Protein AF-0000000070113134 (afdb_homodimer)

Solvent-accessible surface area (backbone atoms only — not comparable to full-atom values): 7278 Å² total; per-residue (Å²): 117,47,38,68,56,41,44,49,52,46,63,71,45,51,70,32,18,60,77,35,36,65,60,32,48,50,53,51,51,52,50,53,51,46,46,34,52,31,25,38,74,59,45,91,53,44,31,56,34,28,47,35,53,54,54,55,74,74,57,76,61,56,75,68,76,82,125,117,50,38,68,56,40,42,47,52,44,63,72,44,50,69,32,18,62,79,35,37,67,59,32,48,51,52,51,52,52,51,54,51,48,47,34,52,31,25,38,74,58,44,91,53,45,31,57,34,29,46,35,53,53,53,55,74,72,55,74,59,55,75,67,74,82,126

Nearest PDB structures (foldseek):
  6m3q-assembly1_F  TM=5.899E-01  e=3.217E+00  Mus musculus
  3edu-assembly1_A  TM=6.170E-01  e=6.209E+00  Homo sapiens
  3kbt-assembly1_A  TM=6.368E-01  e=7.886E+00  Homo sapiens
  6m3p-assembly2_B  TM=6.156E-01  e=6.591E+00  Mus musculus
  3kbt-assembly2_B  TM=6.380E-01  e=8.371E+00  Homo sapiens

Sequence (134 aa):
MTPERARQVIALYAPTAQADPEAWHSVIDDLRKEALKAIEAGHEHPAELAAAVLEADAIPVAWTACAMTPERARQVIALYAPTAQADPEAWHSVIDDLRKEALKAIEAGHEHPAELAAAVLEADAIPVAWTACA

Secondary structure (DSSP, 8-state):
--HHHHHHHHHHHTTHHHH-HHHHHHHHHHHHHHHHHHHHTT-S-HHHHHHHHHGGGGS--------/--HHHHHHHHHHHTTHHHH-HHHHHHHHHHHHHHHHHHHHTT-S-HHHHHHHHHGGGGS--------

Structure (mmCIF, N/CA/C/O backbone):
data_AF-0000000070113134-model_v1
#
loop_
_entity.id
_entity.type
_entity.pdbx_description
1 polymer 'Uncharacterized protein'
#
loop_
_atom_site.group_PDB
_atom_site.id
_atom_site.type_symbol
_atom_site.label_atom_id
_atom_site.label_alt_id
_atom_site.label_comp_id
_atom_site.label_asym_id
_atom_site.label_entity_id
_atom_site.label_seq_id
_atom_site.pdbx_PDB_ins_code
_atom_site.Cartn_x
_atom_site.Cartn_y
_atom_site.Cartn_z
_atom_site.occupancy
_atom_site.B_iso_or_equiv
_atom_site.auth_seq_id
_atom_site.auth_comp_id
_atom_site.auth_asym_id
_atom_site.auth_atom_id
_atom_site.pdbx_PDB_model_num
ATOM 1 N N . MET A 1 1 ? 6.086 -0.934 -13.523 1 89.94 1 MET A N 1
ATOM 2 C CA . MET A 1 1 ? 6.965 -0.281 -12.555 1 89.94 1 MET A CA 1
ATOM 3 C C . MET A 1 1 ? 8.242 -1.088 -12.352 1 89.94 1 MET A C 1
ATOM 5 O O . MET A 1 1 ? 8.203 -2.318 -12.297 1 89.94 1 MET A O 1
ATOM 9 N N . THR A 1 2 ? 9.359 -0.346 -12.336 1 95.62 2 THR A N 1
ATOM 10 C CA . THR A 1 2 ? 10.656 -0.964 -12.07 1 95.62 2 THR A CA 1
ATOM 11 C C . THR A 1 2 ? 11.219 -0.489 -10.727 1 95.62 2 THR A C 1
ATOM 13 O O . THR A 1 2 ? 10.766 0.523 -10.188 1 95.62 2 THR A O 1
ATOM 16 N N . PRO A 1 3 ? 12.164 -1.341 -10.148 1 97.38 3 PRO A N 1
ATOM 17 C CA . PRO A 1 3 ? 12.812 -0.895 -8.914 1 97.38 3 PRO A CA 1
ATOM 18 C C . PRO A 1 3 ? 13.477 0.472 -9.062 1 97.38 3 PRO A C 1
ATOM 20 O O . PRO A 1 3 ? 13.422 1.292 -8.141 1 97.38 3 PRO A O 1
ATOM 23 N N . GLU A 1 4 ? 14.102 0.715 -10.219 1 97.12 4 GLU A N 1
ATOM 24 C CA . GLU A 1 4 ? 14.75 1.999 -10.461 1 97.12 4 GLU A CA 1
ATOM 25 C C . GLU A 1 4 ? 13.742 3.143 -10.445 1 97.12 4 GLU A C 1
ATOM 27 O O . GLU A 1 4 ? 14 4.195 -9.852 1 97.12 4 GLU A O 1
ATOM 32 N N . ARG A 1 5 ? 12.625 2.932 -11.07 1 97.12 5 ARG A N 1
ATOM 33 C CA . ARG A 1 5 ? 11.578 3.949 -11.078 1 97.12 5 ARG A CA 1
ATOM 34 C C . ARG A 1 5 ? 11.047 4.199 -9.672 1 97.12 5 ARG A C 1
ATOM 36 O O . ARG A 1 5 ? 10.805 5.348 -9.289 1 97.12 5 ARG A O 1
ATOM 43 N N . ALA A 1 6 ? 10.836 3.119 -8.898 1 97.56 6 ALA A N 1
ATOM 44 C CA . ALA A 1 6 ? 10.383 3.252 -7.516 1 97.56 6 ALA A CA 1
ATOM 45 C C . ALA A 1 6 ? 11.336 4.125 -6.711 1 97.56 6 ALA A C 1
ATOM 47 O O . ALA A 1 6 ? 10.906 5.043 -6.008 1 97.56 6 ALA A O 1
ATOM 48 N N . ARG A 1 7 ? 12.656 3.875 -6.855 1 97.06 7 ARG A N 1
ATOM 49 C CA . ARG A 1 7 ? 13.656 4.637 -6.113 1 97.06 7 ARG A CA 1
ATOM 50 C C . ARG A 1 7 ? 13.68 6.094 -6.566 1 97.06 7 ARG A C 1
ATOM 52 O O . ARG A 1 7 ? 13.891 7 -5.754 1 97.06 7 ARG A O 1
ATOM 59 N N . GLN A 1 8 ? 13.469 6.32 -7.809 1 97.56 8 GLN A N 1
ATOM 60 C CA . GLN A 1 8 ? 13.414 7.68 -8.336 1 97.56 8 GLN A CA 1
ATOM 61 C C . GLN A 1 8 ? 12.25 8.461 -7.727 1 97.56 8 GLN A C 1
ATOM 63 O O . GLN A 1 8 ? 12.398 9.625 -7.352 1 97.56 8 GLN A O 1
ATOM 68 N N . VAL A 1 9 ? 11.094 7.828 -7.691 1 97.06 9 VAL A N 1
ATOM 69 C CA . VAL A 1 9 ? 9.922 8.469 -7.113 1 97.06 9 VAL A CA 1
ATOM 70 C C . VAL A 1 9 ? 10.18 8.805 -5.648 1 97.06 9 VAL A C 1
ATOM 72 O O . VAL A 1 9 ? 9.906 9.922 -5.199 1 97.06 9 VAL A O 1
ATOM 75 N N . ILE A 1 10 ? 10.742 7.895 -4.875 1 96.69 10 ILE A N 1
ATOM 76 C CA . ILE A 1 10 ? 11.031 8.094 -3.459 1 96.69 10 ILE A CA 1
ATOM 77 C C . ILE A 1 10 ? 11.992 9.273 -3.291 1 96.69 10 ILE A C 1
ATOM 79 O O . ILE A 1 10 ? 11.75 10.172 -2.48 1 96.69 10 ILE A O 1
ATOM 83 N N . ALA A 1 11 ? 13.023 9.25 -4.062 1 96.69 11 ALA A N 1
ATOM 84 C CA . ALA A 1 11 ? 14.023 10.312 -3.979 1 96.69 11 ALA A CA 1
ATOM 85 C C . ALA A 1 11 ? 13.406 11.672 -4.316 1 96.69 11 ALA A C 1
ATOM 87 O O . ALA A 1 11 ? 13.695 12.672 -3.65 1 96.69 11 ALA A O 1
ATOM 88 N N . LEU A 1 12 ? 12.633 11.703 -5.316 1 96.81 12 LEU A N 1
ATOM 89 C CA . LEU A 1 12 ? 12.023 12.945 -5.797 1 96.81 12 LEU A CA 1
ATOM 90 C C . LEU A 1 12 ? 11.109 13.547 -4.738 1 96.81 12 LEU A C 1
ATOM 92 O O . LEU A 1 12 ? 11.078 14.766 -4.562 1 96.81 12 LEU A O 1
ATOM 96 N N . TYR A 1 13 ? 10.375 12.758 -4.012 1 96.62 13 TYR A N 1
ATOM 97 C CA . TYR A 1 13 ? 9.328 13.266 -3.133 1 96.62 13 TYR A CA 1
ATOM 98 C C . TYR A 1 13 ? 9.773 13.234 -1.676 1 96.62 13 TYR A C 1
ATOM 100 O O . TYR A 1 13 ? 9.055 13.703 -0.79 1 96.62 13 TYR A O 1
ATOM 108 N N . ALA A 1 14 ? 10.938 12.672 -1.333 1 95 14 ALA A N 1
ATOM 109 C CA . ALA A 1 14 ? 11.445 12.516 0.027 1 95 14 ALA A CA 1
ATOM 110 C C . ALA A 1 14 ? 11.352 13.828 0.802 1 95 14 ALA A C 1
ATOM 112 O O . ALA A 1 14 ? 10.977 13.828 1.978 1 95 14 ALA A O 1
ATOM 113 N N . PRO A 1 15 ? 11.586 15 0.211 1 93.62 15 PRO A N 1
ATOM 114 C CA . PRO A 1 15 ? 11.477 16.25 0.96 1 93.62 15 PRO A CA 1
ATOM 115 C C . PRO A 1 15 ? 10.062 16.516 1.466 1 93.62 15 PRO A C 1
ATOM 117 O O . PRO A 1 15 ? 9.883 17.234 2.459 1 93.62 15 PRO A O 1
ATOM 120 N N . THR A 1 16 ? 9.078 15.992 0.817 1 93.5 16 THR A N 1
ATOM 121 C CA . THR A 1 16 ? 7.688 16.203 1.202 1 93.5 16 THR A CA 1
ATOM 122 C C . THR A 1 16 ? 7.379 15.5 2.521 1 93.5 16 THR A C 1
ATOM 124 O O . THR A 1 16 ? 6.391 15.82 3.186 1 93.5 16 THR A O 1
ATOM 127 N N . ALA A 1 17 ? 8.203 14.555 2.863 1 92.75 17 ALA A N 1
ATOM 128 C CA . ALA A 1 17 ? 7.957 13.766 4.066 1 92.75 17 ALA A CA 1
ATOM 129 C C . ALA A 1 17 ? 7.926 14.648 5.309 1 92.75 17 ALA A C 1
ATOM 131 O O . ALA A 1 17 ? 7.145 14.406 6.23 1 92.75 17 ALA A O 1
ATOM 132 N N . GLN A 1 18 ? 8.719 15.664 5.391 1 90.19 18 GLN A N 1
ATOM 133 C CA . GLN A 1 18 ? 8.766 16.594 6.52 1 90.19 18 GLN A CA 1
ATOM 134 C C . GLN A 1 18 ? 7.852 17.781 6.289 1 90.19 18 GLN A C 1
ATOM 136 O O . GLN A 1 18 ? 7.148 18.219 7.203 1 90.19 18 GLN A O 1
ATOM 141 N N . ALA A 1 19 ? 7.762 18.297 5.09 1 92.88 19 ALA A N 1
ATOM 142 C CA . ALA A 1 19 ? 7.035 19.516 4.746 1 92.88 19 ALA A CA 1
ATOM 143 C C . ALA A 1 19 ? 5.531 19.266 4.699 1 92.88 19 ALA A C 1
ATOM 145 O O . ALA A 1 19 ? 4.738 20.141 5.074 1 92.88 19 ALA A O 1
ATOM 146 N N . ASP A 1 20 ? 5.078 18.141 4.188 1 93.94 20 ASP A N 1
ATOM 147 C CA . ASP A 1 20 ? 3.684 17.734 4.02 1 93.94 20 ASP A CA 1
ATOM 148 C C . ASP A 1 20 ? 3.521 16.234 4.152 1 93.94 20 ASP A C 1
ATOM 150 O O . ASP A 1 20 ? 3.4 15.523 3.146 1 93.94 20 ASP A O 1
ATOM 154 N N . PRO A 1 21 ? 3.527 15.781 5.344 1 92.25 21 PRO A N 1
ATOM 155 C CA . PRO A 1 21 ? 3.463 14.344 5.602 1 92.25 21 PRO A CA 1
ATOM 156 C C . PRO A 1 21 ? 2.273 13.68 4.91 1 92.25 21 PRO A C 1
ATOM 158 O O . PRO A 1 21 ? 2.365 12.516 4.504 1 92.25 21 PRO A O 1
ATOM 161 N N . GLU A 1 22 ? 1.175 14.375 4.781 1 90.75 22 GLU A N 1
ATOM 162 C CA . GLU A 1 22 ? 0.001 13.805 4.121 1 90.75 22 GLU A CA 1
ATOM 163 C C . GLU A 1 22 ? 0.261 13.57 2.635 1 90.75 22 GLU A C 1
ATOM 165 O O . GLU A 1 22 ? -0.118 12.531 2.09 1 90.75 22 GLU A O 1
ATOM 170 N N . ALA A 1 23 ? 0.859 14.602 2.047 1 91.19 23 ALA A N 1
ATOM 171 C CA . ALA A 1 23 ? 1.22 14.453 0.641 1 91.19 23 ALA A CA 1
ATOM 172 C C . ALA A 1 23 ? 2.189 13.289 0.448 1 91.19 23 ALA A C 1
ATOM 174 O O . ALA A 1 23 ? 2.039 12.492 -0.484 1 91.19 23 ALA A O 1
ATOM 175 N N . TRP A 1 24 ? 3.158 13.227 1.269 1 93.94 24 TRP A N 1
ATOM 176 C CA . TRP A 1 24 ? 4.105 12.117 1.227 1 93.94 24 TRP A CA 1
ATOM 177 C C . TRP A 1 24 ? 3.381 10.781 1.355 1 93.94 24 TRP A C 1
ATOM 179 O O . TRP A 1 24 ? 3.623 9.859 0.574 1 93.94 24 TRP A O 1
ATOM 189 N N . HIS A 1 25 ? 2.479 10.617 2.25 1 92.88 25 HIS A N 1
ATOM 190 C CA . HIS A 1 25 ? 1.694 9.398 2.451 1 92.88 25 HIS A CA 1
ATOM 191 C C . HIS A 1 25 ? 0.953 9.008 1.18 1 92.88 25 HIS A C 1
ATOM 193 O O . HIS A 1 25 ? 0.935 7.828 0.807 1 92.88 25 HIS A O 1
ATOM 199 N N . SER A 1 26 ? 0.377 10.023 0.6 1 92.69 26 SER A N 1
ATOM 200 C CA . SER A 1 26 ? -0.352 9.766 -0.639 1 92.69 26 SER A CA 1
ATOM 201 C C . SER A 1 26 ? 0.574 9.227 -1.726 1 92.69 26 SER A C 1
ATOM 203 O O . SER A 1 26 ? 0.214 8.305 -2.457 1 92.69 26 SER A O 1
ATOM 205 N N . VAL A 1 27 ? 1.713 9.828 -1.857 1 94.62 27 VAL A N 1
ATOM 206 C CA . VAL A 1 27 ? 2.707 9.391 -2.832 1 94.62 27 VAL A CA 1
ATOM 207 C C . VAL A 1 27 ? 3.078 7.93 -2.568 1 94.62 27 VAL A C 1
ATOM 209 O O . VAL A 1 27 ? 3.111 7.117 -3.494 1 94.62 27 VAL A O 1
ATOM 212 N N . ILE A 1 28 ? 3.299 7.574 -1.354 1 95.56 28 ILE A N 1
ATOM 213 C CA . ILE A 1 28 ? 3.758 6.238 -0.992 1 95.56 28 ILE A CA 1
ATOM 214 C C . ILE A 1 28 ? 2.621 5.234 -1.176 1 95.56 28 ILE A C 1
ATOM 216 O O . ILE A 1 28 ? 2.846 4.105 -1.618 1 95.56 28 ILE A O 1
ATOM 220 N N . ASP A 1 29 ? 1.435 5.602 -0.882 1 94.44 29 ASP A N 1
ATOM 221 C CA . ASP A 1 29 ? 0.28 4.75 -1.153 1 94.44 29 ASP A CA 1
ATOM 222 C C . ASP A 1 29 ? 0.203 4.383 -2.635 1 94.44 29 ASP A C 1
ATOM 224 O O . ASP A 1 29 ? 0.038 3.213 -2.982 1 94.44 29 ASP A O 1
ATOM 228 N N . ASP A 1 30 ? 0.294 5.414 -3.449 1 95.38 30 ASP A N 1
ATOM 229 C CA . ASP A 1 30 ? 0.238 5.195 -4.891 1 95.38 30 ASP A CA 1
ATOM 230 C C . ASP A 1 30 ? 1.388 4.305 -5.355 1 95.38 30 ASP A C 1
ATOM 232 O O . ASP A 1 30 ? 1.191 3.408 -6.18 1 95.38 30 ASP A O 1
ATOM 236 N N . LEU A 1 31 ? 2.543 4.594 -4.836 1 97.38 31 LEU A N 1
ATOM 237 C CA . LEU A 1 31 ? 3.732 3.834 -5.203 1 97.38 31 LEU A CA 1
ATOM 238 C C . LEU A 1 31 ? 3.568 2.361 -4.84 1 97.38 31 LEU A C 1
ATOM 240 O O . LEU A 1 31 ? 3.877 1.48 -5.645 1 97.38 31 LEU A O 1
ATOM 244 N N . ARG A 1 32 ? 3.088 2.045 -3.645 1 97.75 32 ARG A N 1
ATOM 245 C CA . ARG A 1 32 ? 2.893 0.668 -3.197 1 97.75 32 ARG A CA 1
ATOM 246 C C . ARG A 1 32 ? 1.837 -0.037 -4.043 1 97.75 32 ARG A C 1
ATOM 248 O O . ARG A 1 32 ? 2.01 -1.197 -4.422 1 97.75 32 ARG A O 1
ATOM 255 N N . LYS A 1 33 ? 0.811 0.658 -4.367 1 97.19 33 LYS A N 1
ATOM 256 C CA . LYS A 1 33 ? -0.238 0.097 -5.215 1 97.19 33 LYS A CA 1
ATOM 257 C C . LYS A 1 33 ? 0.297 -0.237 -6.602 1 97.19 33 LYS A C 1
ATOM 259 O O . LYS A 1 33 ? 0.05 -1.327 -7.121 1 97.19 33 LYS A O 1
ATOM 264 N N . GLU A 1 34 ? 0.993 0.69 -7.195 1 97.38 34 GLU A N 1
ATOM 265 C CA . GLU A 1 34 ? 1.564 0.477 -8.523 1 97.38 34 GLU A CA 1
ATOM 266 C C . GLU A 1 34 ? 2.529 -0.704 -8.523 1 97.38 34 GLU A C 1
ATOM 268 O O . GLU A 1 34 ? 2.564 -1.483 -9.477 1 97.38 34 GLU A O 1
ATOM 273 N N . ALA A 1 35 ? 3.295 -0.787 -7.492 1 98.31 35 ALA A N 1
ATOM 274 C CA . ALA A 1 35 ? 4.223 -1.91 -7.379 1 98.31 35 ALA A CA 1
ATOM 275 C C . ALA A 1 35 ? 3.471 -3.236 -7.297 1 98.31 35 ALA A C 1
ATOM 277 O O . ALA A 1 35 ? 3.836 -4.207 -7.965 1 98.31 35 ALA A O 1
ATOM 278 N N . LEU A 1 36 ? 2.451 -3.285 -6.527 1 98.38 36 LEU A N 1
ATOM 279 C CA . LEU A 1 36 ? 1.658 -4.5 -6.379 1 98.38 36 LEU A CA 1
ATOM 280 C C . LEU A 1 36 ? 0.976 -4.867 -7.691 1 98.38 36 LEU A C 1
ATOM 282 O O . LEU A 1 36 ? 0.866 -6.047 -8.031 1 98.38 36 LEU A O 1
ATOM 286 N N . LYS A 1 37 ? 0.547 -3.916 -8.469 1 98.12 37 LYS A N 1
ATOM 287 C CA . LYS A 1 37 ? -0.029 -4.164 -9.789 1 98.12 37 LYS A CA 1
ATOM 288 C C . LYS A 1 37 ? 1 -4.781 -10.734 1 98.12 37 LYS A C 1
ATOM 290 O O . LYS A 1 37 ? 0.685 -5.711 -11.477 1 98.12 37 LYS A O 1
ATOM 295 N N . ALA A 1 38 ? 2.168 -4.266 -10.719 1 98.12 38 ALA A N 1
ATOM 296 C CA . ALA A 1 38 ? 3.238 -4.805 -11.555 1 98.12 38 ALA A CA 1
ATOM 297 C C . ALA A 1 38 ? 3.559 -6.246 -11.172 1 98.12 38 ALA A C 1
ATOM 299 O O . ALA A 1 38 ? 3.789 -7.09 -12.039 1 98.12 38 ALA A O 1
ATOM 300 N N . ILE A 1 39 ? 3.594 -6.48 -9.906 1 98.19 39 ILE A N 1
ATOM 301 C CA . ILE A 1 39 ? 3.891 -7.82 -9.414 1 98.19 39 ILE A CA 1
ATOM 302 C C . ILE A 1 39 ? 2.762 -8.773 -9.797 1 98.19 39 ILE A C 1
ATOM 304 O O . ILE A 1 39 ? 3.014 -9.914 -10.203 1 98.19 39 ILE A O 1
ATOM 308 N N . GLU A 1 40 ? 1.574 -8.359 -9.633 1 97.75 40 GLU A N 1
ATOM 309 C CA . GLU A 1 40 ? 0.429 -9.156 -10.062 1 97.75 40 GLU A CA 1
ATOM 310 C C . GLU A 1 40 ? 0.543 -9.539 -11.531 1 97.75 40 GLU A C 1
ATOM 312 O O . GLU A 1 40 ? 0.203 -10.656 -11.914 1 97.75 40 GL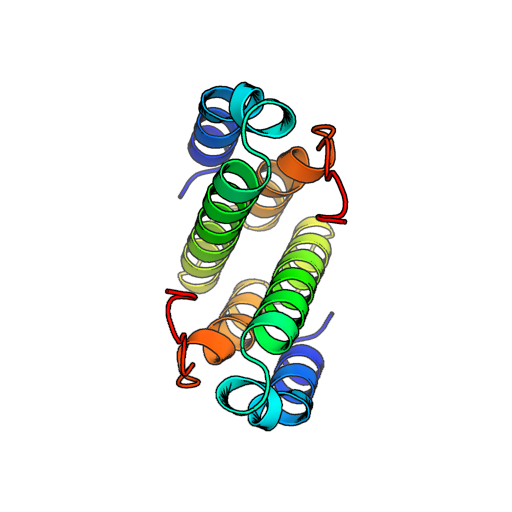U A O 1
ATOM 317 N N . ALA A 1 41 ? 0.964 -8.617 -12.328 1 97.38 41 ALA A N 1
ATOM 318 C CA . ALA A 1 41 ? 1.061 -8.797 -13.773 1 97.38 41 ALA A CA 1
ATOM 319 C C . ALA A 1 41 ? 2.236 -9.703 -14.133 1 97.38 41 ALA A C 1
ATOM 321 O O . ALA A 1 41 ? 2.428 -10.047 -15.305 1 97.38 41 ALA A O 1
ATOM 322 N N . GLY A 1 42 ? 3.074 -10.109 -13.148 1 95.75 42 GLY A N 1
ATOM 323 C CA . GLY A 1 42 ? 4.16 -11.039 -13.414 1 95.75 42 GLY A CA 1
ATOM 324 C C . GLY A 1 42 ? 5.512 -10.352 -13.539 1 95.75 42 GLY A C 1
ATOM 325 O O . GLY A 1 42 ? 6.336 -10.742 -14.367 1 95.75 42 GLY A O 1
ATOM 326 N N . HIS A 1 43 ? 5.75 -9.422 -12.695 1 95.5 43 HIS A N 1
ATOM 327 C CA . HIS A 1 43 ? 7.051 -8.758 -12.695 1 95.5 43 HIS A CA 1
ATOM 328 C C . HIS A 1 43 ? 8.188 -9.766 -12.594 1 95.5 43 HIS A C 1
ATOM 330 O O . HIS A 1 43 ? 8.094 -10.734 -11.828 1 95.5 43 HIS A O 1
ATOM 336 N N . GLU A 1 44 ? 9.211 -9.523 -13.367 1 94.62 44 GLU A N 1
ATOM 337 C CA . GLU A 1 44 ? 10.336 -10.453 -13.477 1 94.62 44 GLU A CA 1
ATOM 338 C C . GLU A 1 44 ? 11.078 -10.57 -12.148 1 94.62 44 GLU A C 1
ATOM 340 O O . GLU A 1 44 ? 11.602 -11.641 -11.812 1 94.62 44 GLU A O 1
ATOM 345 N N . HIS A 1 45 ? 11.188 -9.531 -11.391 1 96.38 45 HIS A N 1
ATOM 346 C CA . HIS A 1 45 ? 11.906 -9.484 -10.125 1 96.38 45 HIS A CA 1
ATOM 347 C C . HIS A 1 45 ? 11.039 -8.898 -9.016 1 96.38 45 HIS A C 1
ATOM 349 O O . HIS A 1 45 ? 11.297 -7.793 -8.531 1 96.38 45 HIS A O 1
ATOM 355 N N . PRO A 1 46 ? 10.086 -9.664 -8.594 1 97.38 46 PRO A N 1
ATOM 356 C CA . PRO A 1 46 ? 9.125 -9.109 -7.637 1 97.38 46 PRO A CA 1
ATOM 357 C C . PRO A 1 46 ? 9.766 -8.766 -6.293 1 97.38 46 PRO A C 1
ATOM 359 O O . PRO A 1 46 ? 9.414 -7.75 -5.684 1 97.38 46 PRO A O 1
ATOM 362 N N . ALA A 1 47 ? 10.703 -9.547 -5.82 1 97.69 47 ALA A N 1
ATOM 363 C CA . ALA A 1 47 ? 11.344 -9.289 -4.535 1 97.69 47 ALA A CA 1
ATOM 364 C C . ALA A 1 47 ? 12.148 -7.992 -4.574 1 97.69 47 ALA A C 1
ATOM 366 O O . ALA A 1 47 ? 12.125 -7.211 -3.621 1 97.69 47 ALA A O 1
ATOM 367 N N . GLU A 1 48 ? 12.82 -7.82 -5.637 1 98.06 48 GLU A N 1
ATOM 368 C CA . GLU A 1 48 ? 13.617 -6.605 -5.793 1 98.06 48 GLU A CA 1
ATOM 369 C C . GLU A 1 48 ? 12.727 -5.367 -5.859 1 98.06 48 GLU A C 1
ATOM 371 O O . GLU A 1 48 ? 13.062 -4.328 -5.285 1 98.06 48 GLU A O 1
ATOM 376 N N . LEU A 1 49 ? 11.648 -5.473 -6.633 1 98.31 49 LEU A N 1
ATOM 377 C CA . LEU A 1 49 ? 10.727 -4.348 -6.727 1 98.31 49 LEU A CA 1
ATOM 378 C C . LEU A 1 49 ? 10.125 -4.023 -5.363 1 98.31 49 LEU A C 1
ATOM 380 O O . LEU A 1 49 ? 10.055 -2.857 -4.973 1 98.31 49 LEU A O 1
ATOM 384 N N . ALA A 1 50 ? 9.719 -5.062 -4.656 1 98.56 50 ALA A N 1
ATOM 385 C CA . ALA A 1 50 ? 9.172 -4.867 -3.316 1 98.56 50 ALA A CA 1
ATOM 386 C C . ALA A 1 50 ? 10.188 -4.203 -2.398 1 98.56 50 ALA A C 1
ATOM 388 O O . ALA A 1 50 ? 9.859 -3.271 -1.663 1 98.56 50 ALA A O 1
ATOM 389 N N . ALA A 1 51 ? 11.406 -4.66 -2.439 1 98.44 51 ALA A N 1
ATOM 390 C CA . ALA A 1 51 ? 12.477 -4.094 -1.616 1 98.44 51 ALA A CA 1
ATOM 391 C C . ALA A 1 51 ? 12.664 -2.605 -1.906 1 98.44 51 ALA A C 1
ATOM 393 O O . ALA A 1 51 ? 12.812 -1.801 -0.983 1 98.44 51 ALA A O 1
ATOM 394 N N . ALA A 1 52 ? 12.703 -2.311 -3.193 1 98.38 52 ALA A N 1
ATOM 395 C CA . ALA A 1 52 ? 12.891 -0.92 -3.598 1 98.38 52 ALA A CA 1
ATOM 396 C C . ALA A 1 52 ? 11.789 -0.031 -3.033 1 98.38 52 ALA A C 1
ATOM 398 O O . ALA A 1 52 ? 12.062 1.054 -2.514 1 98.38 52 ALA A O 1
ATOM 399 N N . VAL A 1 53 ? 10.555 -0.434 -3.133 1 98.31 53 VAL A N 1
ATOM 400 C CA . VAL A 1 53 ? 9.414 0.344 -2.662 1 98.31 53 VAL A CA 1
ATOM 401 C C . VAL A 1 53 ? 9.492 0.51 -1.146 1 98.31 53 VAL A C 1
ATOM 403 O O . VAL A 1 53 ? 9.195 1.583 -0.617 1 98.31 53 VAL A O 1
ATOM 406 N N . LEU A 1 54 ? 9.93 -0.503 -0.444 1 98 54 LEU A N 1
ATOM 407 C CA . LEU A 1 54 ? 9.945 -0.521 1.015 1 98 54 LEU A CA 1
ATOM 408 C C . LEU A 1 54 ? 11.062 0.375 1.553 1 98 54 LEU A C 1
ATOM 410 O O . LEU A 1 54 ? 11.086 0.693 2.744 1 98 54 LEU A O 1
ATOM 414 N N . GLU A 1 55 ? 11.969 0.791 0.711 1 97.38 55 GLU A N 1
ATOM 415 C CA . GLU A 1 55 ? 12.984 1.751 1.129 1 97.38 55 GLU A CA 1
ATOM 416 C C . GLU A 1 55 ? 12.352 3.049 1.622 1 97.38 55 GLU A C 1
ATOM 418 O O . GLU A 1 55 ? 12.969 3.797 2.383 1 97.38 55 GLU A O 1
ATOM 423 N N . ALA A 1 56 ? 11.164 3.305 1.151 1 96.44 56 ALA A N 1
ATOM 424 C CA . ALA A 1 56 ? 10.445 4.5 1.588 1 96.44 56 ALA A CA 1
ATOM 425 C C . ALA A 1 56 ? 10.258 4.504 3.102 1 96.44 56 ALA A C 1
ATOM 427 O O . ALA A 1 56 ? 10.133 5.566 3.715 1 96.44 56 ALA A O 1
ATOM 428 N N . ASP A 1 57 ? 10.219 3.396 3.766 1 94.06 57 ASP A N 1
ATOM 429 C CA . ASP A 1 57 ? 9.953 3.264 5.195 1 94.06 57 ASP A CA 1
ATOM 430 C C . ASP A 1 57 ? 11.102 3.838 6.023 1 94.06 57 ASP A C 1
ATOM 432 O O . ASP A 1 57 ? 10.945 4.09 7.219 1 94.06 57 ASP A O 1
ATOM 436 N N . ALA A 1 58 ? 12.195 3.957 5.402 1 93.38 58 ALA A N 1
ATOM 437 C CA . ALA A 1 58 ? 13.375 4.461 6.105 1 93.38 58 ALA A CA 1
ATOM 438 C C . ALA A 1 58 ? 13.359 5.984 6.18 1 93.38 58 ALA A C 1
ATOM 440 O O . ALA A 1 58 ? 14.125 6.582 6.934 1 93.38 58 ALA A O 1
ATOM 441 N N . ILE A 1 59 ? 12.469 6.609 5.426 1 93.5 59 ILE A N 1
ATOM 442 C CA . ILE A 1 59 ? 12.398 8.062 5.402 1 93.5 59 ILE A CA 1
ATOM 443 C C . ILE A 1 59 ? 11.602 8.562 6.609 1 93.5 59 ILE A C 1
ATOM 445 O O . ILE A 1 59 ? 10.43 8.211 6.773 1 93.5 59 ILE A O 1
ATOM 449 N N . PRO A 1 60 ? 12.266 9.383 7.461 1 90.62 60 PRO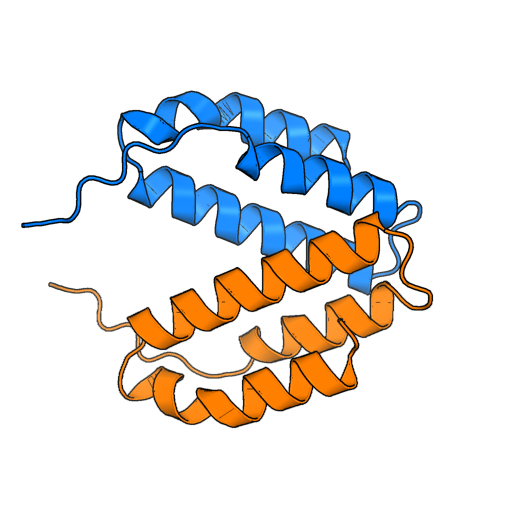 A N 1
ATOM 450 C CA . PRO A 1 60 ? 11.539 9.906 8.625 1 90.62 60 PRO A CA 1
ATOM 451 C C . PRO A 1 60 ? 10.383 10.828 8.234 1 90.62 60 PRO A C 1
ATOM 453 O O . PRO A 1 60 ? 10.516 11.641 7.324 1 90.62 60 PRO A O 1
ATOM 456 N N . VAL A 1 61 ? 9.242 10.562 8.812 1 88.06 61 VAL A N 1
ATOM 457 C CA . VAL A 1 61 ? 8.055 11.375 8.562 1 88.06 61 VAL A CA 1
ATOM 458 C C . VAL A 1 61 ? 7.695 12.172 9.82 1 88.06 61 VAL A C 1
ATOM 460 O O . VAL A 1 61 ? 7.68 11.625 10.922 1 88.06 61 VAL A O 1
ATOM 463 N N . ALA A 1 62 ? 7.496 13.43 9.734 1 77.56 62 ALA A N 1
ATOM 464 C CA . ALA A 1 62 ? 7.098 14.289 10.844 1 77.56 62 ALA A CA 1
ATOM 465 C C . ALA A 1 62 ? 5.578 14.328 10.992 1 77.56 62 ALA A C 1
ATOM 467 O O . ALA A 1 62 ? 4.914 15.195 10.414 1 77.56 62 ALA A O 1
ATOM 468 N N . TRP A 1 63 ? 5.062 13.141 11.445 1 66.62 63 TRP A N 1
ATOM 469 C CA . TRP A 1 63 ? 3.619 13.156 11.641 1 66.62 63 TRP A CA 1
ATOM 470 C C . TRP A 1 63 ? 3.238 14.031 12.828 1 66.62 63 TRP A C 1
ATOM 472 O O . TRP A 1 63 ? 3.848 13.938 13.898 1 66.62 63 TRP A O 1
ATOM 482 N N . THR A 1 64 ? 2.891 15.164 12.609 1 52.41 64 THR A N 1
ATOM 483 C CA . THR A 1 64 ? 2.322 15.898 13.727 1 52.41 64 THR A CA 1
ATOM 484 C C . THR A 1 64 ? 0.857 15.531 13.938 1 52.41 64 THR A C 1
ATOM 486 O O . THR A 1 64 ? 0.092 15.438 12.969 1 52.41 64 THR A O 1
ATOM 489 N N . ALA A 1 65 ? 0.608 14.688 14.961 1 46.38 65 ALA A N 1
ATOM 490 C CA . ALA A 1 65 ? -0.761 14.398 15.383 1 46.38 65 ALA A CA 1
ATOM 491 C C . ALA A 1 65 ? -1.646 15.633 15.258 1 46.38 65 ALA A C 1
ATOM 493 O O . ALA A 1 65 ? -1.231 16.734 15.609 1 46.38 65 ALA A O 1
ATOM 494 N N . CYS A 1 66 ? -2.371 15.82 14.133 1 39.31 66 CYS A N 1
ATOM 495 C CA . CYS A 1 66 ? -3.301 16.938 14.234 1 39.31 66 CYS A CA 1
ATOM 496 C C . CYS A 1 66 ? -3.928 17 15.625 1 39.31 66 CYS A C 1
ATOM 498 O O . CYS A 1 66 ? -4.535 16.016 16.078 1 39.31 66 CYS A O 1
ATOM 500 N N . ALA A 1 67 ? -3.467 17.891 16.531 1 33.62 67 ALA A N 1
ATOM 501 C CA . ALA A 1 67 ? -4.164 18.25 17.766 1 33.62 67 ALA A CA 1
ATOM 502 C C . ALA A 1 67 ? -5.652 18.469 17.516 1 33.62 67 ALA A C 1
ATOM 504 O O . ALA A 1 67 ? -6.043 18.984 16.453 1 33.62 67 ALA A O 1
ATOM 505 N N . MET B 1 1 ? 2.818 -13.273 5.184 1 89.94 1 MET B N 1
ATOM 506 C CA . MET B 1 1 ? 1.458 -13.023 4.719 1 89.94 1 MET B CA 1
ATOM 507 C C . MET B 1 1 ? 1.115 -13.93 3.539 1 89.94 1 MET B C 1
ATOM 509 O O . MET B 1 1 ? 1.949 -14.156 2.66 1 89.94 1 MET B O 1
ATOM 513 N N . THR B 1 2 ? -0.091 -14.508 3.621 1 95.5 2 THR B N 1
ATOM 514 C CA . THR B 1 2 ? -0.598 -15.336 2.533 1 95.5 2 THR B CA 1
ATOM 515 C C . THR B 1 2 ? -1.782 -14.664 1.847 1 95.5 2 THR B C 1
ATOM 517 O O . THR B 1 2 ? -2.377 -13.734 2.395 1 95.5 2 THR B O 1
ATOM 520 N N . PRO B 1 3 ? -2.035 -15.109 0.545 1 97.25 3 PRO B N 1
ATOM 521 C CA . PRO B 1 3 ? -3.219 -14.57 -0.132 1 97.25 3 PRO B CA 1
ATOM 522 C C . PRO B 1 3 ? -4.504 -14.797 0.663 1 97.25 3 PRO B C 1
ATOM 524 O O . PRO B 1 3 ? -5.367 -13.914 0.708 1 97.25 3 PRO B O 1
ATOM 527 N N . GLU B 1 4 ? -4.625 -15.977 1.279 1 97.06 4 GLU B N 1
ATOM 528 C CA . GLU B 1 4 ? -5.809 -16.281 2.08 1 97.06 4 GLU B CA 1
ATOM 529 C C . GLU B 1 4 ? -5.941 -15.312 3.258 1 97.06 4 GLU B C 1
ATOM 531 O O . GLU B 1 4 ? -7.035 -14.82 3.543 1 97.06 4 GLU B O 1
ATOM 536 N N . ARG B 1 5 ? -4.855 -15.047 3.922 1 97 5 ARG B N 1
ATOM 537 C CA . ARG B 1 5 ? -4.871 -14.109 5.039 1 97 5 ARG B CA 1
ATOM 538 C C . ARG B 1 5 ? -5.234 -12.711 4.574 1 97 5 ARG B C 1
ATOM 540 O O . ARG B 1 5 ? -5.996 -12 5.242 1 97 5 ARG B O 1
ATOM 547 N N . ALA B 1 6 ? -4.672 -12.281 3.432 1 97.38 6 ALA B N 1
ATOM 548 C CA . ALA B 1 6 ? -4.996 -10.977 2.865 1 97.38 6 ALA B CA 1
ATOM 549 C C . ALA B 1 6 ? -6.5 -10.836 2.629 1 97.38 6 ALA B C 1
ATOM 551 O O . ALA B 1 6 ? -7.109 -9.836 3.016 1 97.38 6 ALA B O 1
ATOM 552 N N . ARG B 1 7 ? -7.094 -11.883 2.039 1 96.88 7 ARG B N 1
ATOM 553 C CA . ARG B 1 7 ? -8.523 -11.852 1.746 1 96.88 7 ARG B CA 1
ATOM 554 C C . ARG B 1 7 ? -9.344 -11.836 3.031 1 96.88 7 ARG B C 1
ATOM 556 O O . ARG B 1 7 ? -10.398 -11.195 3.098 1 96.88 7 ARG B O 1
ATOM 563 N N . GLN B 1 8 ? -8.898 -12.516 4.008 1 97.44 8 GLN B N 1
ATOM 564 C CA . GLN B 1 8 ? -9.578 -12.523 5.297 1 97.44 8 GLN B CA 1
ATOM 565 C C . GLN B 1 8 ? -9.594 -11.133 5.926 1 97.44 8 GLN B C 1
ATOM 567 O O . GLN B 1 8 ? -10.617 -10.695 6.461 1 97.44 8 GLN B O 1
ATOM 572 N N . VAL B 1 9 ? -8.445 -10.492 5.902 1 96.75 9 VAL B N 1
ATOM 573 C CA . VAL B 1 9 ? -8.344 -9.148 6.449 1 96.75 9 VAL B CA 1
ATOM 574 C C . VAL B 1 9 ? -9.297 -8.211 5.707 1 96.75 9 VAL B C 1
ATOM 576 O O . VAL B 1 9 ? -10.039 -7.445 6.332 1 96.75 9 VAL B O 1
ATOM 579 N N . ILE B 1 10 ? -9.344 -8.258 4.398 1 96.38 10 ILE B N 1
ATOM 580 C CA . ILE B 1 10 ? -10.203 -7.41 3.584 1 96.38 10 ILE B CA 1
ATOM 581 C C . ILE B 1 10 ? -11.664 -7.656 3.949 1 96.38 10 ILE B C 1
ATOM 583 O O . ILE B 1 10 ? -12.422 -6.711 4.195 1 96.38 10 ILE B O 1
ATOM 587 N N . ALA B 1 11 ? -12.008 -8.891 3.998 1 96.44 11 ALA B N 1
ATOM 588 C CA . ALA B 1 11 ? -13.391 -9.25 4.312 1 96.44 11 ALA B CA 1
ATOM 589 C C . ALA B 1 11 ? -13.781 -8.758 5.703 1 96.44 11 ALA B C 1
ATOM 591 O O . ALA B 1 11 ? -14.891 -8.25 5.898 1 96.44 11 ALA B O 1
ATOM 592 N N . LEU B 1 12 ? -12.922 -8.938 6.617 1 96.5 12 LEU B N 1
ATOM 593 C CA . LEU B 1 12 ? -13.18 -8.578 8.008 1 96.5 12 LEU B CA 1
ATOM 594 C C . LEU B 1 12 ? -13.414 -7.082 8.148 1 96.5 12 LEU B C 1
ATOM 596 O O . LEU B 1 12 ? -14.273 -6.652 8.914 1 96.5 12 LEU B O 1
ATOM 600 N N . TYR B 1 13 ? -12.695 -6.262 7.434 1 96.31 13 TYR B N 1
ATOM 601 C CA . TYR B 1 13 ? -12.703 -4.82 7.664 1 96.31 13 TYR B CA 1
ATOM 602 C C . TYR B 1 13 ? -13.523 -4.105 6.594 1 96.31 13 TYR B C 1
ATOM 604 O O . TYR B 1 13 ? -13.727 -2.893 6.672 1 96.31 13 TYR B O 1
ATOM 612 N N . ALA B 1 14 ? -14.008 -4.77 5.555 1 94.44 14 ALA B N 1
ATOM 613 C CA . ALA B 1 14 ? -14.75 -4.191 4.438 1 94.44 14 ALA B CA 1
ATOM 614 C C . ALA B 1 14 ? -15.867 -3.277 4.934 1 94.44 14 ALA B C 1
ATOM 616 O O . ALA B 1 14 ? -16.078 -2.197 4.383 1 94.44 14 ALA B O 1
ATOM 617 N N . PRO B 1 15 ? -16.578 -3.586 6.023 1 93.31 15 PRO B N 1
ATOM 618 C CA . PRO B 1 15 ? -17.656 -2.701 6.5 1 93.31 15 PRO B CA 1
ATOM 619 C C . PRO B 1 15 ? -17.125 -1.331 6.934 1 93.31 15 PRO B C 1
ATOM 621 O O . PRO B 1 15 ? -17.875 -0.35 6.914 1 93.31 15 PRO B O 1
ATOM 624 N N . THR B 1 16 ? -15.898 -1.257 7.328 1 93.06 16 THR B N 1
ATOM 625 C CA . THR B 1 16 ? -15.305 -0 7.777 1 93.06 16 THR B CA 1
ATOM 626 C C . THR B 1 16 ? -15.148 0.971 6.613 1 93.06 16 THR B C 1
ATOM 628 O O . THR B 1 16 ? -15 2.178 6.82 1 93.06 16 THR B O 1
ATOM 631 N N . ALA B 1 17 ? -15.172 0.42 5.43 1 92.38 17 ALA B N 1
ATOM 632 C CA . ALA B 1 17 ? -14.938 1.242 4.246 1 92.38 17 ALA B CA 1
ATOM 633 C C . ALA B 1 17 ? -15.969 2.359 4.141 1 92.38 17 ALA B C 1
ATOM 635 O O . ALA B 1 17 ? -15.648 3.475 3.725 1 92.38 17 ALA B O 1
ATOM 636 N N . GLN B 1 18 ? -17.188 2.137 4.48 1 90 18 GLN B N 1
ATOM 637 C CA . GLN B 1 18 ? -18.266 3.127 4.434 1 90 18 GLN B CA 1
ATOM 638 C C . GLN B 1 18 ? -18.391 3.857 5.77 1 90 18 GLN B C 1
ATOM 640 O O . GLN B 1 18 ? -18.578 5.074 5.801 1 90 18 GLN B O 1
ATOM 645 N N . ALA B 1 19 ? -18.234 3.191 6.887 1 92.62 19 ALA B N 1
ATOM 646 C CA . ALA B 1 19 ? -18.453 3.717 8.234 1 92.62 19 ALA B CA 1
ATOM 647 C C . ALA B 1 19 ? -17.312 4.629 8.664 1 92.62 19 ALA B C 1
ATOM 649 O O . ALA B 1 19 ? -17.531 5.621 9.367 1 92.62 19 ALA B O 1
ATOM 650 N N . ASP B 1 20 ? -16.078 4.316 8.344 1 93.75 20 ASP B N 1
ATOM 651 C CA . ASP B 1 20 ? -14.852 5.039 8.703 1 93.75 20 ASP B CA 1
ATOM 652 C C . ASP B 1 20 ? -13.789 4.887 7.621 1 93.75 20 ASP B C 1
ATOM 654 O O . ASP B 1 20 ? -12.859 4.09 7.77 1 93.75 20 ASP B O 1
ATOM 658 N N . PRO B 1 21 ? -13.945 5.621 6.605 1 91.88 21 PRO B N 1
ATOM 659 C CA . PRO B 1 21 ? -13.031 5.512 5.465 1 91.88 21 PRO B CA 1
ATOM 660 C C . PRO B 1 21 ? -11.562 5.672 5.867 1 91.88 21 PRO B C 1
ATOM 662 O O . PRO B 1 21 ? -10.688 5.051 5.262 1 91.88 21 PRO B O 1
ATOM 665 N N . GLU B 1 22 ? -11.289 6.48 6.867 1 90.31 22 GLU B N 1
ATOM 666 C CA . GLU B 1 22 ? -9.914 6.676 7.312 1 90.31 22 GLU B CA 1
ATOM 667 C C . GLU B 1 22 ? -9.352 5.402 7.938 1 90.31 22 GLU B C 1
ATOM 669 O O . GLU B 1 22 ? -8.203 5.035 7.676 1 90.31 22 GLU B O 1
ATOM 674 N N . ALA B 1 23 ? -10.188 4.832 8.781 1 91 23 ALA B N 1
ATOM 675 C CA . ALA B 1 23 ? -9.766 3.564 9.375 1 91 23 ALA B CA 1
ATOM 676 C C . ALA B 1 23 ? -9.523 2.508 8.297 1 91 23 ALA B C 1
ATOM 678 O O . ALA B 1 23 ? -8.539 1.771 8.352 1 91 23 ALA B O 1
ATOM 679 N N . TRP B 1 24 ? -10.414 2.414 7.391 1 93.62 24 TRP B N 1
ATOM 680 C CA . TRP B 1 24 ? -10.258 1.488 6.273 1 93.62 24 TRP B CA 1
ATOM 681 C C . TRP B 1 24 ? -8.953 1.753 5.527 1 93.62 24 TRP B C 1
ATOM 683 O O . TRP B 1 24 ? -8.195 0.824 5.238 1 93.62 24 TRP B O 1
ATOM 693 N N . HIS B 1 25 ? -8.594 2.963 5.227 1 92.56 25 HIS B N 1
ATOM 694 C CA . HIS B 1 25 ? -7.359 3.346 4.551 1 92.56 25 HIS B CA 1
ATOM 695 C C . HIS B 1 25 ? -6.133 2.85 5.309 1 92.56 25 HIS B C 1
ATOM 697 O O . HIS B 1 25 ? -5.191 2.33 4.707 1 92.56 25 HIS B O 1
ATOM 703 N N . SER B 1 26 ? -6.238 3.053 6.59 1 92.56 26 SER B N 1
ATOM 704 C CA . SER B 1 26 ? -5.125 2.604 7.422 1 92.56 26 SER B CA 1
ATOM 705 C C . SER B 1 26 ? -4.945 1.092 7.332 1 92.56 26 SER B C 1
ATOM 707 O O . SER B 1 26 ? -3.814 0.601 7.262 1 92.56 26 SER B O 1
ATOM 709 N N . VAL B 1 27 ? -6.031 0.396 7.387 1 94.31 27 VAL B N 1
ATOM 710 C CA . VAL B 1 27 ? -6 -1.059 7.273 1 94.31 27 VAL B CA 1
ATOM 711 C C . VAL B 1 27 ? -5.359 -1.46 5.945 1 94.31 27 VAL B C 1
ATOM 713 O O . VAL B 1 27 ? -4.484 -2.326 5.91 1 94.31 27 VAL B O 1
ATOM 716 N N . ILE B 1 28 ? -5.727 -0.842 4.883 1 95.25 28 ILE B N 1
ATOM 717 C CA . ILE B 1 28 ? -5.258 -1.199 3.549 1 95.25 28 ILE B CA 1
ATOM 718 C C . ILE B 1 28 ? -3.789 -0.807 3.395 1 95.25 28 ILE B C 1
ATOM 720 O O . ILE B 1 28 ? -3.00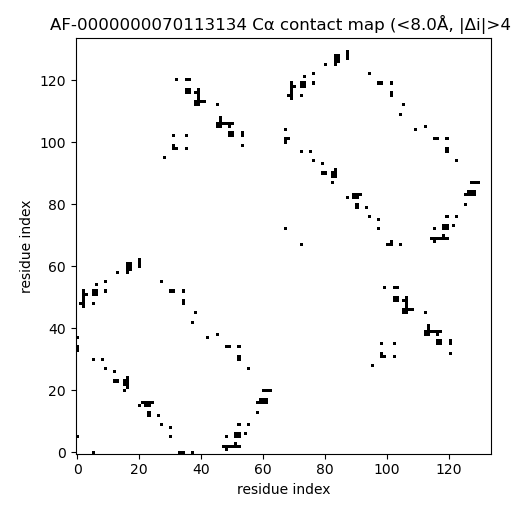8 -1.53 2.771 1 95.25 28 ILE B O 1
ATOM 724 N N . ASP B 1 29 ? -3.381 0.276 3.928 1 94.38 29 ASP B N 1
ATOM 725 C CA . ASP B 1 29 ? -1.971 0.656 3.938 1 94.38 29 A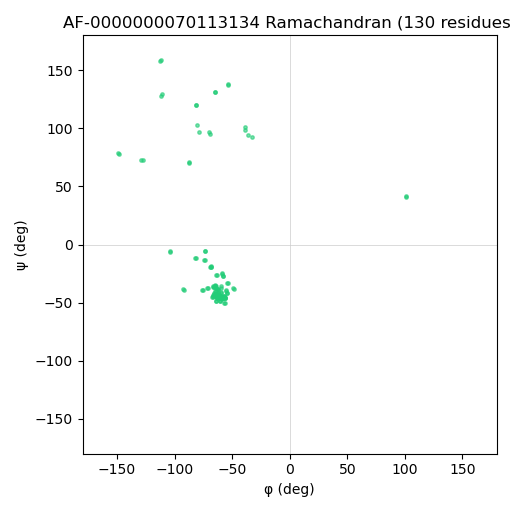SP B CA 1
ATOM 726 C C . ASP B 1 29 ? -1.114 -0.429 4.586 1 94.38 29 ASP B C 1
ATOM 728 O O . ASP B 1 29 ? -0.095 -0.84 4.027 1 94.38 29 ASP B O 1
ATOM 732 N N . ASP B 1 30 ? -1.556 -0.829 5.773 1 95.25 30 ASP B N 1
ATOM 733 C CA . ASP B 1 30 ? -0.821 -1.862 6.496 1 95.25 30 ASP B CA 1
ATOM 734 C C . ASP B 1 30 ? -0.787 -3.168 5.703 1 95.25 30 ASP B C 1
ATOM 736 O O . ASP B 1 30 ? 0.248 -3.834 5.641 1 95.25 30 ASP B O 1
ATOM 740 N N . LEU B 1 31 ? -1.915 -3.506 5.16 1 97.25 31 LEU B N 1
ATOM 741 C CA . LEU B 1 31 ? -2.027 -4.738 4.387 1 97.25 31 LEU B CA 1
ATOM 742 C C . LEU B 1 31 ? -1.076 -4.719 3.195 1 97.25 31 LEU B C 1
ATOM 744 O O . LEU B 1 31 ? -0.375 -5.703 2.941 1 97.25 31 LEU B O 1
ATOM 748 N N . ARG B 1 32 ? -1.001 -3.633 2.441 1 97.69 32 ARG B N 1
ATOM 749 C CA . ARG B 1 32 ? -0.122 -3.512 1.283 1 97.69 32 ARG B CA 1
ATOM 750 C C . ARG B 1 32 ? 1.344 -3.578 1.699 1 97.69 32 ARG B C 1
ATOM 752 O O . ARG B 1 32 ? 2.15 -4.238 1.044 1 97.69 32 ARG B O 1
ATOM 759 N N . LYS B 1 33 ? 1.658 -2.959 2.771 1 97.25 33 LYS B N 1
ATOM 760 C CA . LYS B 1 33 ? 3.023 -2.988 3.287 1 97.25 33 LYS B CA 1
ATOM 761 C C . LYS B 1 33 ? 3.434 -4.402 3.682 1 97.25 33 LYS B C 1
ATOM 763 O O . LYS B 1 33 ? 4.52 -4.863 3.32 1 97.25 33 LYS B O 1
ATOM 768 N N . GLU B 1 34 ? 2.592 -5.055 4.422 1 97.38 34 GLU B N 1
ATOM 769 C CA . GLU B 1 34 ? 2.875 -6.418 4.852 1 97.38 34 GLU B CA 1
ATOM 770 C C . GLU B 1 34 ? 3.049 -7.352 3.654 1 97.38 34 GLU B C 1
ATOM 772 O O . GLU B 1 34 ? 3.91 -8.234 3.666 1 97.38 34 GLU B O 1
ATOM 777 N N . ALA B 1 35 ? 2.223 -7.176 2.693 1 98.31 35 ALA B N 1
ATOM 778 C CA . ALA B 1 35 ? 2.342 -7.984 1.481 1 98.31 35 ALA B CA 1
ATOM 779 C C . ALA B 1 35 ? 3.678 -7.738 0.788 1 98.31 35 ALA B C 1
ATOM 781 O O . ALA B 1 35 ? 4.348 -8.688 0.367 1 98.31 35 ALA B O 1
ATOM 782 N N . LEU B 1 36 ? 4.07 -6.52 0.684 1 98.38 36 LEU B N 1
ATOM 783 C CA . LEU B 1 36 ? 5.336 -6.176 0.045 1 98.38 36 LEU B CA 1
ATOM 784 C C . LEU B 1 36 ? 6.516 -6.73 0.838 1 98.38 36 LEU B C 1
ATOM 786 O O . LEU B 1 36 ? 7.508 -7.176 0.256 1 98.38 36 LEU B O 1
ATOM 790 N N . LYS B 1 37 ? 6.453 -6.762 2.139 1 98.19 37 LYS B N 1
ATOM 791 C CA . LYS B 1 37 ? 7.488 -7.363 2.975 1 98.19 37 LYS B CA 1
ATOM 792 C C . LYS B 1 37 ? 7.602 -8.859 2.715 1 98.19 37 LYS B C 1
ATOM 794 O O . LYS B 1 37 ? 8.711 -9.398 2.633 1 98.19 37 LYS B O 1
ATOM 799 N N . ALA B 1 38 ? 6.5 -9.5 2.633 1 98.12 38 ALA B N 1
ATOM 800 C CA . ALA B 1 38 ? 6.492 -10.938 2.346 1 98.12 38 ALA B CA 1
ATOM 801 C C . ALA B 1 38 ? 7.105 -11.227 0.979 1 98.12 38 ALA B C 1
ATOM 803 O O . ALA B 1 38 ? 7.855 -12.188 0.819 1 98.12 38 ALA B O 1
ATOM 804 N N . ILE B 1 39 ? 6.762 -10.422 0.032 1 98.25 39 ILE B N 1
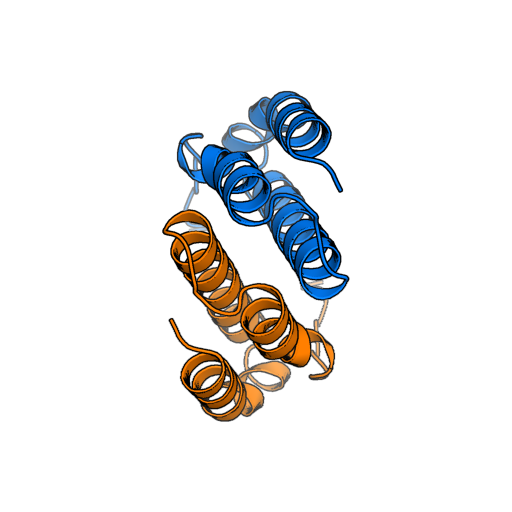ATOM 805 C CA . ILE B 1 39 ? 7.277 -10.594 -1.32 1 98.25 39 ILE B CA 1
ATOM 806 C C . ILE B 1 39 ? 8.781 -10.336 -1.333 1 98.25 39 ILE B C 1
ATOM 808 O O . ILE B 1 39 ? 9.539 -11.062 -1.984 1 98.25 39 ILE B O 1
ATOM 812 N N . GLU B 1 40 ? 9.211 -9.336 -0.686 1 97.81 40 GLU B N 1
ATOM 813 C CA . GLU B 1 40 ? 10.633 -9.062 -0.553 1 97.81 40 GLU B CA 1
ATOM 814 C C . GLU B 1 40 ? 11.375 -10.266 0.024 1 97.81 40 GLU B C 1
ATOM 816 O O . GLU B 1 40 ? 12.484 -10.58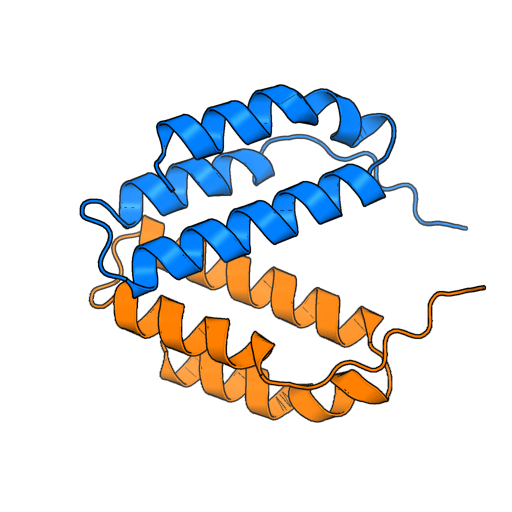6 -0.401 1 97.81 40 GLU B O 1
ATOM 821 N N . ALA B 1 41 ? 10.781 -10.875 0.989 1 97.38 41 ALA B N 1
ATOM 822 C CA . ALA B 1 41 ? 11.383 -12 1.698 1 97.38 41 ALA B CA 1
ATOM 823 C C . ALA B 1 41 ? 11.375 -13.266 0.836 1 97.38 41 ALA B C 1
ATOM 825 O O . ALA B 1 41 ? 11.922 -14.297 1.231 1 97.38 41 ALA B O 1
ATOM 826 N N . GLY B 1 42 ? 10.742 -13.219 -0.36 1 95.69 42 GLY B N 1
ATOM 827 C CA . GLY B 1 42 ? 10.773 -14.359 -1.265 1 95.69 42 GLY B CA 1
ATOM 828 C C . GLY B 1 42 ? 9.5 -15.188 -1.234 1 95.69 42 GLY B C 1
ATOM 829 O O . GLY B 1 42 ? 9.547 -16.406 -1.328 1 95.69 42 GLY B O 1
ATOM 830 N N . HIS B 1 43 ? 8.398 -14.531 -1.171 1 95.44 43 HIS B N 1
ATOM 831 C CA . HIS B 1 43 ? 7.129 -15.25 -1.206 1 95.44 43 HIS B CA 1
ATOM 832 C C . HIS B 1 43 ? 7.047 -16.172 -2.42 1 95.44 43 HIS B C 1
ATOM 834 O O . HIS B 1 43 ? 7.461 -15.789 -3.518 1 95.44 43 HIS B O 1
ATOM 840 N N . GLU B 1 44 ? 6.539 -17.359 -2.176 1 94.62 44 GLU B N 1
ATOM 841 C CA . GLU B 1 44 ? 6.488 -18.391 -3.197 1 94.62 44 GLU B CA 1
ATOM 842 C C . GLU B 1 44 ? 5.594 -17.984 -4.363 1 94.62 44 GLU B C 1
ATOM 844 O O . GLU B 1 44 ? 5.852 -18.344 -5.512 1 94.62 44 GLU B O 1
ATOM 849 N N . HIS B 1 45 ? 4.535 -17.297 -4.121 1 96.31 45 HIS B N 1
ATOM 850 C CA . HIS B 1 45 ? 3.562 -16.875 -5.121 1 96.31 45 HIS B CA 1
ATOM 851 C C . HIS B 1 45 ? 3.307 -15.367 -5.035 1 96.31 45 HIS B C 1
ATOM 853 O O . HIS B 1 45 ? 2.219 -14.945 -4.645 1 96.31 45 HIS B O 1
ATOM 859 N N . PRO B 1 46 ? 4.254 -14.609 -5.461 1 97.38 46 PRO B N 1
ATOM 860 C CA . PRO B 1 46 ? 4.133 -13.156 -5.273 1 97.38 46 PRO B CA 1
ATOM 861 C C . PRO B 1 46 ? 2.98 -12.555 -6.078 1 97.38 46 PRO B C 1
ATOM 863 O O . PRO B 1 46 ? 2.299 -11.648 -5.598 1 97.38 46 PRO B O 1
ATOM 866 N N . ALA B 1 47 ? 2.732 -13.047 -7.27 1 97.69 47 ALA B N 1
ATOM 867 C CA . ALA B 1 47 ? 1.659 -12.508 -8.102 1 97.69 47 ALA B CA 1
ATOM 868 C C . ALA B 1 47 ? 0.293 -12.766 -7.477 1 97.69 47 ALA B C 1
ATOM 870 O O . ALA B 1 47 ? -0.578 -11.898 -7.488 1 97.69 47 ALA B O 1
ATOM 871 N N . GLU B 1 48 ? 0.145 -13.922 -6.988 1 98.06 48 GLU B N 1
ATOM 872 C CA . GLU B 1 48 ? -1.115 -14.281 -6.344 1 98.06 48 GLU B CA 1
ATOM 873 C C . GLU B 1 48 ? -1.354 -13.438 -5.094 1 98.06 48 GLU B C 1
ATOM 875 O O . GLU B 1 48 ? -2.479 -13 -4.836 1 98.06 48 GLU B O 1
ATOM 880 N N . LEU B 1 49 ? -0.297 -13.273 -4.281 1 98.31 49 LEU B N 1
ATOM 881 C CA . LEU B 1 49 ? -0.422 -12.453 -3.082 1 98.31 49 LEU B CA 1
ATOM 882 C C . LEU B 1 49 ? -0.775 -11.016 -3.443 1 98.31 49 LEU B C 1
ATOM 884 O O . LEU B 1 49 ? -1.658 -10.414 -2.828 1 98.31 49 LEU B O 1
ATOM 888 N N . ALA B 1 50 ? -0.087 -10.492 -4.438 1 98.56 50 ALA B N 1
ATOM 889 C CA . ALA B 1 50 ? -0.378 -9.141 -4.898 1 98.56 50 ALA B CA 1
ATOM 890 C C . ALA B 1 50 ? -1.825 -9.016 -5.367 1 98.56 50 ALA B C 1
ATOM 892 O O . ALA B 1 50 ? -2.518 -8.055 -5.027 1 98.56 50 ALA B O 1
ATOM 893 N N . ALA B 1 51 ? -2.281 -9.977 -6.125 1 98.44 51 ALA B N 1
ATOM 894 C CA . ALA B 1 51 ? -3.654 -9.969 -6.625 1 98.44 51 ALA B CA 1
ATOM 895 C C . ALA B 1 51 ? -4.656 -9.945 -5.477 1 98.44 51 ALA B C 1
ATOM 897 O O . ALA B 1 51 ? -5.641 -9.203 -5.516 1 98.44 51 ALA B O 1
ATOM 898 N N . ALA B 1 52 ? -4.387 -10.805 -4.523 1 98.25 52 ALA B N 1
ATOM 899 C CA . ALA B 1 52 ? -5.285 -10.883 -3.371 1 98.25 52 ALA B CA 1
ATOM 900 C C . ALA B 1 52 ? -5.387 -9.531 -2.664 1 98.25 52 ALA B C 1
ATOM 902 O O . ALA B 1 52 ? -6.484 -9.094 -2.314 1 98.25 52 ALA B O 1
ATOM 903 N N . VAL B 1 53 ? -4.309 -8.875 -2.418 1 98.25 53 VAL B N 1
ATOM 904 C CA . VAL B 1 53 ? -4.277 -7.59 -1.721 1 98.25 53 VAL B CA 1
ATOM 905 C C . VAL B 1 53 ? -5.02 -6.539 -2.543 1 98.25 53 VAL B C 1
ATOM 907 O O . VAL B 1 53 ? -5.746 -5.711 -1.991 1 98.25 53 VAL B O 1
ATOM 910 N N . LEU B 1 54 ? -4.883 -6.578 -3.836 1 97.94 54 LEU B N 1
ATOM 911 C CA . LEU B 1 54 ? -5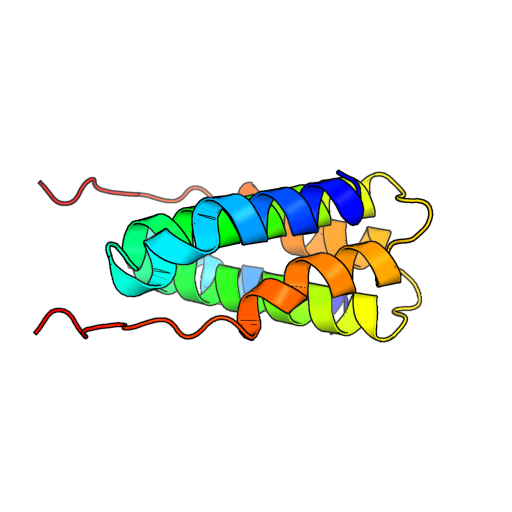.438 -5.566 -4.73 1 97.94 54 LEU B CA 1
ATOM 912 C C . LEU B 1 54 ? -6.949 -5.715 -4.848 1 97.94 54 LEU B C 1
ATOM 914 O O . LEU B 1 54 ? -7.629 -4.816 -5.348 1 97.94 54 LEU B O 1
ATOM 918 N N . GLU B 1 55 ? -7.488 -6.816 -4.395 1 97.19 55 GLU B N 1
ATOM 919 C CA . GLU B 1 55 ? -8.938 -6.973 -4.355 1 97.19 55 GLU B CA 1
ATOM 920 C C . GLU B 1 55 ? -9.586 -5.891 -3.498 1 97.19 55 GLU B C 1
ATOM 922 O O . GLU B 1 55 ? -10.773 -5.582 -3.664 1 97.19 55 GLU B O 1
ATOM 927 N N . ALA B 1 56 ? -8.812 -5.371 -2.57 1 96.06 56 ALA B N 1
ATOM 928 C CA . ALA B 1 56 ? -9.32 -4.297 -1.719 1 96.06 56 ALA B CA 1
ATOM 929 C C . ALA B 1 56 ? -9.781 -3.104 -2.553 1 96.06 56 ALA B C 1
ATOM 931 O O . ALA B 1 56 ? -10.6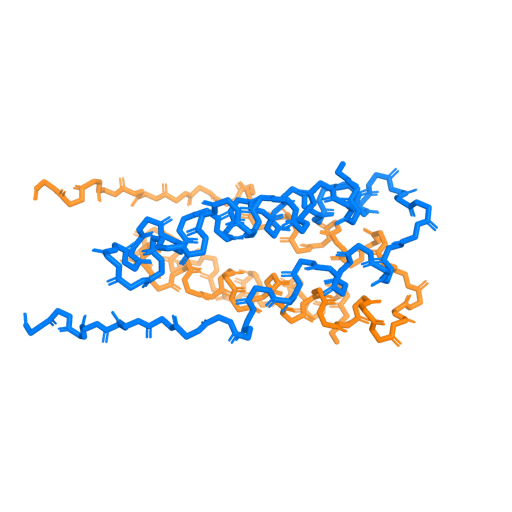48 -2.336 -2.129 1 96.06 56 ALA B O 1
ATOM 932 N N . ASP B 1 57 ? -9.266 -2.865 -3.705 1 93.56 57 ASP B N 1
ATOM 933 C CA . ASP B 1 57 ? -9.555 -1.716 -4.555 1 93.56 57 ASP B CA 1
ATOM 934 C C . ASP B 1 57 ? -10.977 -1.779 -5.102 1 93.56 57 ASP B C 1
ATOM 936 O O . ASP B 1 57 ? -11.508 -0.778 -5.59 1 93.56 57 ASP B O 1
ATOM 940 N N . ALA B 1 58 ? -11.508 -2.928 -5.055 1 92.88 58 ALA B N 1
ATOM 941 C CA . ALA B 1 58 ? -12.859 -3.119 -5.578 1 92.88 58 ALA B CA 1
ATOM 942 C C . ALA B 1 58 ? -13.906 -2.705 -4.551 1 92.88 58 ALA B C 1
ATOM 944 O O . ALA B 1 58 ? -15.086 -2.566 -4.879 1 92.88 58 ALA B O 1
ATOM 945 N N . ILE B 1 59 ? -13.477 -2.484 -3.332 1 93.12 59 ILE B N 1
ATOM 946 C CA . ILE B 1 59 ? -14.406 -2.109 -2.27 1 93.12 59 ILE B CA 1
ATOM 947 C C . ILE B 1 59 ? -14.695 -0.613 -2.346 1 93.12 59 ILE B C 1
ATOM 949 O O . ILE B 1 59 ? -13.789 0.212 -2.236 1 93.12 59 ILE B O 1
ATOM 953 N N . PRO B 1 60 ? -15.992 -0.27 -2.531 1 90.19 60 PRO B N 1
ATOM 954 C CA . PRO B 1 60 ? -16.328 1.153 -2.59 1 90.19 60 PRO B CA 1
ATOM 955 C C . PRO B 1 60 ? -16.062 1.88 -1.274 1 90.19 60 PRO B C 1
ATOM 957 O O . PRO B 1 60 ? -16.359 1.347 -0.2 1 90.19 60 PRO B O 1
ATOM 960 N N . VAL B 1 61 ? -15.383 2.99 -1.377 1 87.25 61 VAL B N 1
ATOM 961 C CA . VAL B 1 61 ? -15.07 3.811 -0.21 1 87.25 61 VAL B CA 1
ATOM 962 C C . VAL B 1 61 ? -15.844 5.129 -0.289 1 87.25 61 VAL B C 1
ATOM 964 O O . VAL B 1 61 ? -15.875 5.773 -1.339 1 87.25 61 VAL B O 1
ATOM 967 N N . ALA B 1 62 ? -16.547 5.504 0.705 1 76.69 62 ALA B N 1
ATOM 968 C CA . ALA B 1 62 ? -17.266 6.773 0.772 1 76.69 62 ALA B CA 1
ATOM 969 C C . ALA B 1 62 ? -16.375 7.883 1.312 1 76.69 62 ALA B C 1
ATOM 971 O O . ALA B 1 62 ? -16.328 8.117 2.521 1 76.69 62 ALA B O 1
ATOM 972 N N . TRP B 1 63 ? -15.398 8.25 0.412 1 64.69 63 TRP B N 1
ATOM 973 C CA . TRP B 1 63 ? -14.539 9.336 0.875 1 64.69 63 TRP B CA 1
ATOM 974 C C . TRP B 1 63 ? -15.312 10.648 0.945 1 64.69 63 TRP B C 1
ATOM 976 O O . TRP B 1 63 ? -16.047 11 0.013 1 64.69 63 TRP B O 1
ATOM 986 N N . THR B 1 64 ? -15.781 10.945 2.004 1 51.41 64 THR B N 1
ATOM 987 C CA . THR B 1 64 ? -16.297 12.312 2.088 1 51.41 64 THR B CA 1
ATOM 988 C C . THR B 1 64 ? -15.164 13.312 2.287 1 51.41 64 THR B C 1
ATOM 990 O O . THR B 1 64 ? -14.289 13.102 3.131 1 51.41 64 THR B O 1
ATOM 993 N N . ALA B 1 65 ? -14.719 13.906 1.191 1 45.97 65 ALA B N 1
ATOM 994 C CA . ALA B 1 65 ? -13.773 15.016 1.269 1 45.97 65 ALA B CA 1
ATOM 995 C C . ALA B 1 65 ? -14.008 15.844 2.527 1 45.97 65 ALA B C 1
ATOM 997 O O . ALA B 1 65 ? -15.148 16.172 2.869 1 45.97 65 ALA B O 1
ATOM 998 N N . CYS B 1 66 ? -13.305 15.539 3.648 1 39.03 66 CYS B N 1
ATOM 999 C CA . CYS B 1 66 ? -13.492 16.547 4.695 1 39.03 66 CYS B CA 1
ATOM 1000 C C . CYS B 1 66 ? -13.539 17.953 4.105 1 39.03 66 CYS B C 1
ATOM 1002 O O . CYS B 1 66 ? -12.617 18.359 3.393 1 39.03 66 CYS B O 1
ATOM 1004 N N . ALA B 1 67 ? -14.758 18.5 3.906 1 34.66 67 ALA B N 1
ATOM 1005 C CA . ALA B 1 67 ? -14.938 19.922 3.625 1 34.66 67 ALA B CA 1
ATOM 1006 C C . ALA B 1 67 ? -14.016 20.766 4.492 1 34.66 67 ALA B C 1
ATOM 1008 O O . ALA B 1 67 ? -13.781 20.453 5.66 1 34.66 67 ALA B O 1
#

Radius of gyration: 14.91 Å; Cα contacts (8 Å, |Δi|>4): 148; chains: 2; bounding box: 33×38×32 Å

pLDDT: mean 91.68, std 13.35, range [33.62, 98.56]

Organism: Actinoplanes teichomyceticus (NCBI:txid1867)

Foldseek 3Di:
DDLVVLLVLLVVCLVCLAVPVPVVVVSLVVSVVVLVVCVVVPPPCNPSSVVSSCVSVVRDHPDDPPD/DDLVVLLVLLVVCLVCQAVPVPVVVVSLVVSVVVLVVCVVVPPPCSPSSVVSSCVSVVRDHPDDPPD